Protein AF-A0A9E3JKH1-F1 (afdb_monomer_lite)

Structure (mmCIF, N/CA/C/O backbone):
data_AF-A0A9E3JKH1-F1
#
_entry.id   AF-A0A9E3JKH1-F1
#
loop_
_atom_site.group_PDB
_atom_site.id
_atom_site.type_symbol
_atom_site.label_atom_id
_atom_site.label_alt_id
_atom_site.label_comp_id
_atom_site.label_asym_id
_atom_site.label_entity_id
_atom_site.label_seq_id
_atom_site.pdbx_PDB_ins_code
_atom_site.Cartn_x
_atom_site.Cartn_y
_atom_site.Cartn_z
_atom_site.occupancy
_atom_site.B_iso_or_equiv
_atom_site.auth_seq_id
_atom_site.auth_comp_id
_atom_site.auth_asym_id
_atom_site.auth_atom_id
_atom_site.pdbx_PDB_model_num
ATOM 1 N N . MET A 1 1 ? -9.788 -0.254 1.271 1.00 92.69 1 MET A N 1
ATOM 2 C CA . MET A 1 1 ? -8.979 0.967 1.073 1.00 92.69 1 MET A CA 1
ATOM 3 C C . MET A 1 1 ? -7.579 0.531 0.739 1.00 92.69 1 MET A C 1
ATOM 5 O O . MET A 1 1 ? -7.181 -0.542 1.177 1.00 92.69 1 MET A O 1
ATOM 9 N N . GLU A 1 2 ? -6.869 1.328 -0.034 1.00 94.06 2 GLU A N 1
ATOM 10 C CA . GLU A 1 2 ? -5.545 0.978 -0.528 1.00 94.06 2 GLU A CA 1
ATOM 11 C C . GLU A 1 2 ? -4.594 2.153 -0.349 1.00 94.06 2 GLU A C 1
ATOM 13 O O . GLU A 1 2 ? -5.032 3.283 -0.133 1.00 94.06 2 GLU A O 1
ATOM 18 N N . GLN A 1 3 ? 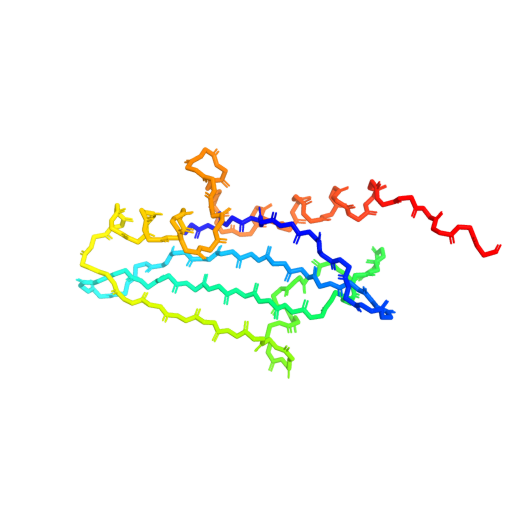-3.297 1.882 -0.394 1.00 94.19 3 GLN A N 1
ATOM 19 C CA . GLN A 1 3 ? -2.282 2.920 -0.351 1.00 94.19 3 GLN A CA 1
ATOM 20 C C . GLN A 1 3 ? -1.062 2.499 -1.153 1.00 94.19 3 GLN A C 1
ATOM 22 O O . GLN A 1 3 ? -0.441 1.478 -0.851 1.00 94.19 3 GLN A O 1
ATOM 27 N N . PHE A 1 4 ? -0.681 3.327 -2.121 1.00 92.88 4 PHE A N 1
ATOM 28 C CA . PHE A 1 4 ? 0.615 3.223 -2.767 1.00 92.88 4 PHE A CA 1
ATOM 29 C C . PHE A 1 4 ? 1.718 3.659 -1.793 1.00 92.88 4 PHE A C 1
ATOM 31 O O . PHE A 1 4 ? 1.747 4.799 -1.328 1.00 92.88 4 PHE A O 1
ATOM 38 N N . VAL A 1 5 ? 2.632 2.746 -1.460 1.00 91.62 5 VAL A N 1
ATOM 39 C CA . VAL A 1 5 ? 3.764 3.051 -0.567 1.00 91.62 5 VAL A CA 1
ATOM 40 C C . VAL A 1 5 ? 4.920 3.626 -1.375 1.00 91.62 5 VAL A C 1
ATOM 42 O O . VAL A 1 5 ? 5.600 4.550 -0.925 1.00 91.62 5 VAL A O 1
ATOM 45 N N . GLY A 1 6 ? 5.132 3.099 -2.581 1.00 89.81 6 GLY A N 1
ATOM 46 C CA . GLY A 1 6 ? 6.113 3.629 -3.513 1.00 89.81 6 GLY A CA 1
ATOM 47 C C . GLY A 1 6 ? 6.815 2.568 -4.344 1.00 89.81 6 GLY A C 1
ATOM 48 O O . GLY A 1 6 ? 6.553 1.367 -4.252 1.00 89.81 6 GLY A O 1
ATOM 49 N N . LEU A 1 7 ? 7.767 3.058 -5.134 1.00 88.50 7 LEU A N 1
ATOM 50 C CA . LEU A 1 7 ? 8.698 2.249 -5.909 1.00 88.50 7 LEU A CA 1
ATOM 51 C C . LEU A 1 7 ? 10.008 2.128 -5.146 1.00 88.50 7 LEU A C 1
ATOM 53 O O . LEU A 1 7 ? 10.540 3.111 -4.626 1.00 88.50 7 LEU A O 1
ATOM 57 N N . ARG A 1 8 ? 10.556 0.920 -5.115 1.00 85.56 8 ARG A N 1
ATOM 58 C CA . ARG A 1 8 ? 11.855 0.637 -4.514 1.00 85.56 8 ARG A CA 1
ATOM 59 C C . ARG A 1 8 ? 12.781 0.043 -5.563 1.00 85.56 8 ARG A C 1
ATOM 61 O O . ARG A 1 8 ? 12.373 -0.826 -6.325 1.00 85.56 8 ARG A O 1
ATOM 68 N N . ALA A 1 9 ? 14.027 0.505 -5.617 1.00 81.62 9 ALA A N 1
ATOM 69 C CA . ALA A 1 9 ? 15.050 -0.151 -6.424 1.00 81.62 9 ALA A CA 1
ATOM 70 C C . ALA A 1 9 ? 15.462 -1.472 -5.758 1.00 81.62 9 ALA A C 1
ATOM 72 O O . ALA A 1 9 ? 15.730 -1.494 -4.553 1.00 81.62 9 ALA A O 1
ATOM 73 N N . ASP A 1 10 ? 15.528 -2.548 -6.537 1.00 77.56 10 ASP A N 1
ATOM 74 C CA . ASP A 1 10 ? 15.919 -3.875 -6.068 1.00 77.56 10 ASP A CA 1
ATOM 75 C C . ASP A 1 10 ? 16.958 -4.478 -7.015 1.00 77.56 10 ASP A C 1
ATOM 77 O O . ASP A 1 10 ? 16.633 -5.089 -8.031 1.00 77.56 10 ASP A O 1
ATOM 81 N N . GLY A 1 11 ? 18.235 -4.230 -6.709 1.00 77.19 11 GLY A N 1
ATOM 82 C CA . GLY A 1 11 ? 19.368 -4.720 -7.494 1.00 77.19 11 GLY A CA 1
ATOM 83 C C . GLY A 1 11 ? 19.282 -4.340 -8.976 1.00 77.19 11 GLY A C 1
ATOM 84 O O . GLY A 1 11 ? 19.638 -3.227 -9.354 1.00 77.19 11 GLY A O 1
ATOM 85 N N . SER A 1 12 ? 18.850 -5.291 -9.808 1.00 66.75 12 SER A N 1
ATOM 86 C CA . SER A 1 12 ? 18.720 -5.156 -11.265 1.00 66.75 12 SER A CA 1
ATOM 87 C C . SER A 1 12 ? 17.364 -4.632 -11.749 1.00 66.75 12 SER A C 1
ATOM 89 O O . SER A 1 12 ? 17.175 -4.510 -12.956 1.00 66.75 12 SER A O 1
ATOM 91 N N . GLY A 1 13 ? 16.414 -4.357 -10.855 1.00 77.56 13 GLY A N 1
ATOM 92 C CA . GLY A 1 13 ? 15.077 -3.904 -11.229 1.00 77.56 13 GLY A CA 1
ATOM 93 C C . GLY A 1 13 ? 14.463 -2.944 -10.220 1.00 77.56 13 GLY A C 1
ATOM 94 O O . GLY A 1 13 ? 15.145 -2.337 -9.389 1.00 77.56 13 GLY A O 1
ATOM 95 N N . SER A 1 14 ? 13.146 -2.806 -10.294 1.00 86.00 14 SER A N 1
ATOM 96 C CA . SER A 1 14 ? 12.366 -2.109 -9.283 1.00 86.00 14 SER A CA 1
ATOM 97 C C . SER A 1 14 ? 11.238 -3.002 -8.791 1.00 86.00 14 SER A C 1
ATOM 99 O O . SER A 1 14 ? 10.863 -3.967 -9.452 1.00 86.00 14 SER A O 1
ATOM 101 N N . ARG A 1 15 ? 10.731 -2.699 -7.603 1.00 88.31 15 ARG A N 1
ATOM 102 C CA . ARG A 1 15 ? 9.564 -3.323 -7.001 1.00 88.31 15 ARG A CA 1
ATOM 103 C C . ARG A 1 15 ? 8.548 -2.246 -6.670 1.00 88.31 15 ARG A C 1
ATOM 105 O O . ARG A 1 15 ? 8.930 -1.137 -6.280 1.00 88.31 15 ARG A O 1
ATOM 112 N N . ILE A 1 16 ? 7.276 -2.579 -6.815 1.00 89.88 16 ILE A N 1
ATOM 113 C CA . ILE A 1 16 ? 6.164 -1.760 -6.346 1.00 89.88 16 ILE A CA 1
ATOM 114 C C . ILE A 1 16 ? 5.664 -2.315 -5.017 1.00 89.88 16 ILE A C 1
ATOM 116 O O . ILE A 1 16 ? 5.454 -3.518 -4.867 1.00 89.88 16 ILE A O 1
ATOM 120 N N . CYS A 1 17 ? 5.476 -1.409 -4.058 1.00 91.62 17 CYS A N 1
ATOM 121 C CA . CYS A 1 17 ? 4.909 -1.714 -2.756 1.00 91.62 17 CYS A CA 1
ATOM 122 C C . CYS A 1 17 ? 3.582 -0.972 -2.582 1.00 91.62 17 CYS A C 1
ATOM 124 O O . CYS A 1 17 ? 3.515 0.253 -2.745 1.00 91.62 17 CYS A O 1
ATOM 126 N N . TRP A 1 18 ? 2.535 -1.703 -2.213 1.00 93.69 18 TRP A N 1
ATOM 127 C CA . TRP A 1 18 ? 1.258 -1.116 -1.818 1.00 93.69 18 TRP A CA 1
ATOM 128 C C . TRP A 1 18 ? 0.608 -1.912 -0.691 1.00 93.69 18 TRP A C 1
ATOM 130 O O . TRP A 1 18 ? 0.968 -3.056 -0.400 1.00 93.69 18 TRP A O 1
ATOM 140 N N . LEU A 1 19 ? -0.352 -1.268 -0.038 1.00 94.88 19 LEU A N 1
ATOM 141 C CA . LEU A 1 19 ? -1.116 -1.825 1.064 1.00 94.88 19 LEU A CA 1
ATOM 142 C C . LEU A 1 19 ? -2.593 -1.863 0.705 1.00 94.88 19 LEU A C 1
ATOM 144 O O . LEU A 1 19 ? -3.100 -0.961 0.041 1.00 94.88 19 LEU A O 1
ATOM 148 N N . GLU A 1 20 ? -3.295 -2.863 1.215 1.00 94.44 20 GLU A N 1
ATOM 149 C CA . GLU A 1 20 ? -4.746 -2.976 1.122 1.00 94.44 20 GLU A CA 1
ATOM 150 C C . GLU A 1 20 ? -5.309 -3.293 2.506 1.00 94.44 20 GLU A C 1
ATOM 152 O O . GLU A 1 20 ? -4.812 -4.176 3.193 1.00 94.44 20 GLU A O 1
ATOM 157 N N . ILE A 1 21 ? -6.361 -2.594 2.925 1.00 94.62 21 ILE A N 1
ATOM 158 C CA . ILE A 1 21 ? -7.181 -2.984 4.074 1.00 94.62 21 ILE A CA 1
ATOM 159 C C . ILE A 1 21 ? -8.589 -3.258 3.565 1.00 94.62 21 ILE A C 1
ATOM 161 O O . ILE A 1 21 ? -9.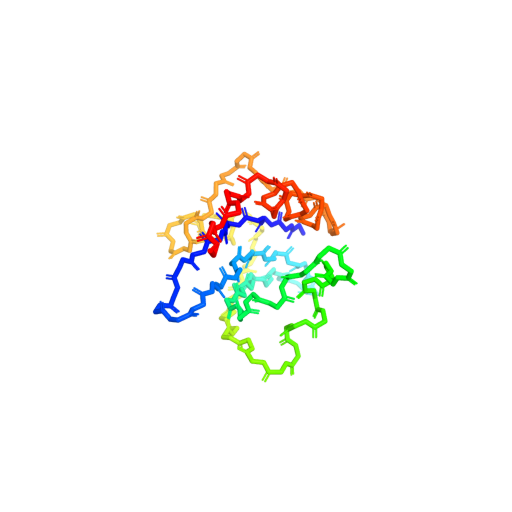264 -2.352 3.050 1.00 94.62 21 ILE A O 1
ATOM 165 N N . ARG A 1 22 ? -9.055 -4.492 3.755 1.00 94.06 22 ARG A N 1
ATOM 166 C CA . ARG A 1 22 ? -10.388 -4.936 3.343 1.00 94.06 22 ARG A CA 1
ATOM 167 C C . ARG A 1 22 ? -11.208 -5.460 4.525 1.00 94.06 22 ARG A C 1
ATOM 169 O O . ARG A 1 22 ? -10.658 -6.113 5.411 1.00 94.06 22 ARG A O 1
ATOM 176 N N . PRO A 1 23 ? -12.524 -5.190 4.568 1.00 93.38 23 PRO A N 1
ATOM 177 C CA . PRO A 1 23 ? -13.405 -5.815 5.546 1.00 93.38 23 PRO A CA 1
ATOM 178 C C . PRO A 1 23 ? -13.623 -7.295 5.198 1.00 93.38 23 PRO A C 1
ATOM 180 O O . PRO A 1 23 ? -13.886 -7.641 4.047 1.00 93.38 23 PRO A O 1
ATOM 183 N N . VAL A 1 24 ? -13.571 -8.168 6.203 1.00 92.62 24 VAL A N 1
ATOM 184 C CA . VAL A 1 24 ? -13.825 -9.610 6.083 1.00 92.62 24 VAL A CA 1
ATOM 185 C C . VAL A 1 24 ? -14.773 -10.039 7.198 1.00 92.62 24 VAL A C 1
ATOM 187 O O . VAL A 1 24 ? -14.358 -10.119 8.344 1.00 92.62 24 VAL A O 1
ATOM 190 N N . ARG A 1 25 ? -16.034 -10.351 6.866 1.00 89.25 25 ARG A N 1
ATOM 191 C CA . ARG A 1 25 ? -17.116 -10.735 7.806 1.00 89.25 25 ARG A CA 1
ATOM 192 C C . ARG A 1 25 ? -17.191 -9.866 9.075 1.00 89.25 25 ARG A C 1
ATOM 194 O O . ARG A 1 25 ? -17.924 -8.886 9.068 1.00 89.25 25 ARG A O 1
ATOM 201 N N . ASP A 1 26 ? -16.446 -10.227 10.117 1.00 92.56 26 ASP A N 1
ATOM 202 C CA . ASP A 1 26 ? -16.433 -9.604 11.449 1.00 92.56 26 ASP A CA 1
ATOM 203 C C . ASP A 1 26 ? -15.059 -8.997 11.814 1.00 92.56 26 ASP A C 1
ATOM 205 O O . ASP A 1 26 ? -14.767 -8.739 12.980 1.00 92.56 26 ASP A O 1
ATOM 209 N N . ALA A 1 27 ? -14.182 -8.821 10.826 1.00 95.00 27 ALA A N 1
ATOM 210 C CA . ALA A 1 27 ? -12.802 -8.386 10.986 1.00 95.00 27 ALA A CA 1
ATOM 211 C C . ALA A 1 27 ? -12.338 -7.530 9.795 1.00 95.00 27 ALA A C 1
ATOM 213 O O . ALA A 1 27 ? -13.067 -7.299 8.827 1.00 95.00 27 ALA A O 1
ATOM 214 N N . PHE A 1 28 ? -11.094 -7.075 9.870 1.00 95.62 28 PHE A N 1
ATOM 215 C CA . PHE A 1 28 ? -10.387 -6.342 8.830 1.00 95.62 28 PHE A CA 1
ATOM 216 C C . PHE A 1 28 ? -9.071 -7.049 8.544 1.00 95.62 28 PHE A C 1
ATOM 218 O O . PHE A 1 28 ? -8.347 -7.419 9.466 1.00 95.62 28 PHE A O 1
ATOM 225 N N . GLU A 1 29 ? -8.762 -7.238 7.272 1.00 95.88 29 GLU A N 1
ATOM 226 C CA . GLU A 1 29 ? -7.526 -7.863 6.825 1.00 95.88 29 GLU A CA 1
ATOM 227 C C . GLU A 1 29 ? -6.662 -6.798 6.157 1.00 95.88 29 GLU A C 1
ATOM 229 O O . GLU A 1 29 ? -7.113 -6.128 5.227 1.00 95.88 29 GLU A O 1
ATOM 234 N N . ALA A 1 30 ? -5.450 -6.611 6.673 1.00 95.44 30 ALA A N 1
ATOM 235 C CA . ALA A 1 30 ? -4.441 -5.766 6.060 1.00 95.44 30 ALA A CA 1
ATOM 236 C C . ALA A 1 30 ? -3.492 -6.648 5.252 1.00 95.44 30 ALA A C 1
ATOM 238 O O . ALA A 1 30 ? -2.959 -7.620 5.786 1.00 95.44 30 ALA A O 1
ATOM 239 N N . HIS A 1 31 ? -3.260 -6.285 4.000 1.00 94.25 31 HIS A N 1
ATOM 240 C CA . HIS A 1 31 ? -2.308 -6.909 3.100 1.00 94.25 31 HIS A CA 1
ATOM 241 C C . HIS A 1 31 ? -1.209 -5.919 2.758 1.00 94.25 31 HIS A C 1
ATOM 243 O O . HIS A 1 31 ? -1.476 -4.744 2.501 1.00 94.25 31 HIS A O 1
ATOM 249 N N . ARG A 1 32 ? 0.018 -6.421 2.711 1.00 93.75 32 ARG A N 1
ATOM 250 C CA . ARG A 1 32 ? 1.150 -5.758 2.087 1.00 93.75 32 ARG A CA 1
ATOM 251 C C . ARG A 1 32 ? 1.547 -6.566 0.871 1.00 93.75 32 ARG A C 1
ATOM 253 O O . ARG A 1 32 ? 1.755 -7.772 0.980 1.00 93.75 32 ARG A O 1
ATOM 260 N N . PHE A 1 33 ? 1.663 -5.880 -0.250 1.00 91.81 33 PHE A N 1
ATOM 261 C CA . PHE A 1 33 ? 2.138 -6.448 -1.493 1.00 91.81 33 PHE A CA 1
ATOM 262 C C . PHE A 1 33 ? 3.473 -5.813 -1.832 1.00 91.81 33 PHE A C 1
ATOM 264 O O . PHE A 1 33 ? 3.607 -4.589 -1.822 1.00 91.81 33 PHE A O 1
ATOM 271 N N . ASP A 1 34 ? 4.449 -6.657 -2.119 1.00 90.38 34 ASP A N 1
ATOM 272 C CA . ASP A 1 34 ? 5.754 -6.259 -2.614 1.00 90.38 34 ASP A CA 1
ATOM 273 C C . ASP A 1 34 ? 6.037 -7.122 -3.846 1.00 90.38 34 ASP A C 1
ATOM 275 O O . ASP A 1 34 ? 6.304 -8.320 -3.726 1.00 90.38 34 ASP A O 1
ATOM 279 N N . VAL A 1 35 ? 5.895 -6.546 -5.040 1.00 88.81 35 VAL A N 1
ATOM 280 C CA . VAL A 1 35 ? 5.970 -7.282 -6.317 1.00 88.81 35 VAL A CA 1
ATOM 281 C C . VAL A 1 35 ? 7.027 -6.669 -7.223 1.00 88.81 35 VAL A C 1
ATOM 283 O O . VAL A 1 35 ? 7.309 -5.471 -7.143 1.00 88.81 35 VAL A O 1
ATOM 286 N N . VAL A 1 36 ? 7.597 -7.482 -8.111 1.00 87.19 36 VAL A N 1
ATOM 287 C CA . VAL A 1 36 ? 8.493 -6.985 -9.158 1.00 87.19 36 VAL A CA 1
ATOM 288 C C . VAL A 1 36 ? 7.728 -6.024 -10.062 1.00 87.19 36 VAL A C 1
ATOM 290 O O . VAL A 1 36 ? 6.627 -6.308 -10.527 1.00 87.19 36 VAL A O 1
ATOM 293 N N . ASP A 1 37 ? 8.323 -4.861 -10.288 1.00 85.50 37 ASP A N 1
ATOM 294 C CA . ASP A 1 37 ? 7.771 -3.844 -11.158 1.00 85.50 37 ASP A CA 1
ATOM 295 C C . ASP A 1 37 ? 8.014 -4.228 -12.621 1.00 85.50 37 ASP A C 1
ATOM 297 O O . ASP A 1 37 ? 9.122 -4.098 -13.145 1.00 85.50 37 ASP A O 1
ATOM 301 N N . HIS A 1 38 ? 6.954 -4.702 -13.269 1.00 80.56 38 HIS A N 1
ATOM 302 C CA . HIS A 1 38 ? 6.911 -4.980 -14.704 1.00 80.56 38 HIS A CA 1
ATOM 303 C C . HIS A 1 38 ? 6.357 -3.794 -15.510 1.00 80.56 38 HIS A C 1
ATOM 305 O O . HIS A 1 38 ? 5.938 -3.959 -16.658 1.00 80.56 38 HIS A O 1
ATOM 311 N N . GLY A 1 39 ? 6.348 -2.610 -14.896 1.00 76.06 39 GLY A N 1
ATOM 312 C CA . GLY A 1 39 ? 5.864 -1.368 -15.462 1.00 76.06 39 GLY A CA 1
ATOM 313 C C . GLY A 1 39 ? 6.459 -1.020 -16.804 1.00 76.06 39 GLY A C 1
ATOM 314 O O . GLY A 1 39 ? 7.673 -0.872 -16.945 1.00 76.06 39 GLY A O 1
ATOM 315 N N . ALA A 1 40 ? 5.575 -0.795 -17.764 1.00 70.88 40 ALA A N 1
ATOM 316 C CA . ALA A 1 40 ? 5.890 -0.198 -19.048 1.00 70.88 40 ALA A CA 1
ATOM 317 C C . ALA A 1 40 ? 4.741 0.744 -19.445 1.00 70.88 40 ALA A C 1
ATOM 319 O O . ALA A 1 40 ? 3.650 0.638 -18.882 1.00 70.88 40 ALA A O 1
ATOM 320 N N . PRO A 1 41 ? 4.932 1.660 -20.411 1.00 68.31 41 PRO A N 1
ATOM 321 C CA . PRO A 1 41 ? 3.865 2.562 -20.855 1.00 68.31 41 PRO A CA 1
ATOM 322 C C . PRO A 1 41 ? 2.565 1.849 -21.275 1.00 68.31 41 PRO A C 1
ATOM 324 O O . PRO A 1 41 ? 1.494 2.447 -21.253 1.00 68.31 41 PRO A O 1
ATOM 327 N N . ASP A 1 42 ? 2.659 0.578 -21.662 1.00 71.69 42 ASP A N 1
ATOM 328 C CA . ASP A 1 42 ? 1.577 -0.317 -22.073 1.00 71.69 42 ASP A CA 1
ATOM 329 C C . ASP A 1 42 ? 1.178 -1.362 -21.010 1.00 71.69 42 ASP A C 1
ATOM 331 O O . ASP A 1 42 ? 0.251 -2.139 -21.233 1.00 71.69 42 ASP A O 1
ATOM 335 N N . SER A 1 43 ? 1.837 -1.373 -19.848 1.00 78.31 43 SER A N 1
ATOM 336 C CA . SER A 1 43 ? 1.624 -2.335 -18.762 1.00 78.31 43 SER A CA 1
ATOM 337 C C . SER A 1 43 ? 1.614 -1.609 -17.416 1.00 78.31 43 SER A C 1
ATOM 339 O O . SER A 1 43 ? 2.662 -1.383 -16.812 1.00 78.31 43 SER A O 1
ATOM 341 N N . LEU A 1 44 ? 0.413 -1.227 -16.964 1.00 81.50 44 LEU A N 1
ATOM 342 C CA . LEU A 1 44 ? 0.186 -0.464 -15.725 1.00 81.50 44 LEU A CA 1
ATOM 343 C C . LEU A 1 44 ? -0.705 -1.190 -14.705 1.00 81.50 44 LEU A C 1
ATOM 345 O O . LEU A 1 44 ? -0.941 -0.671 -13.616 1.00 81.50 44 LEU A O 1
ATOM 349 N N . ASP A 1 45 ? -1.216 -2.376 -15.050 1.00 84.38 45 ASP A N 1
ATOM 350 C CA . ASP A 1 45 ? -2.105 -3.133 -14.170 1.00 84.38 45 ASP A CA 1
ATOM 351 C C . ASP A 1 45 ? -1.307 -3.876 -13.094 1.00 84.38 45 ASP A C 1
ATOM 353 O O . ASP A 1 45 ? -0.948 -5.046 -13.229 1.00 84.38 45 ASP A O 1
ATOM 357 N N . VAL A 1 46 ? -1.035 -3.161 -12.007 1.00 82.06 46 VAL A N 1
ATOM 358 C CA . VAL A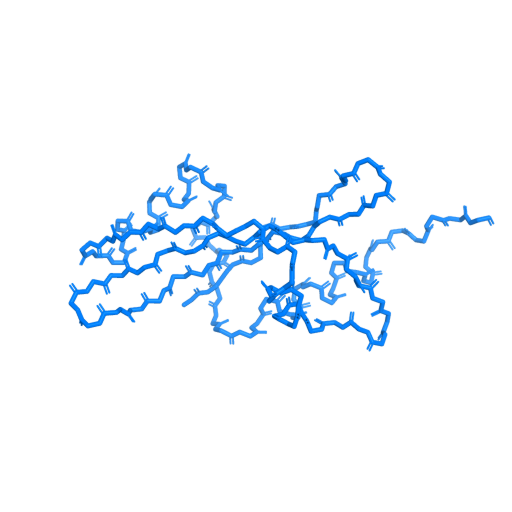 1 46 ? -0.265 -3.643 -10.853 1.00 82.06 46 VAL A CA 1
ATOM 359 C C . VAL A 1 46 ? -0.869 -4.887 -10.198 1.00 82.06 46 VAL A C 1
ATOM 361 O O . VAL A 1 46 ? -0.138 -5.714 -9.652 1.00 82.06 46 VAL A O 1
ATOM 364 N N . TYR A 1 47 ? -2.194 -5.061 -10.271 1.00 84.19 47 TYR A N 1
ATOM 365 C CA . TYR A 1 47 ? -2.863 -6.210 -9.663 1.00 84.19 47 TYR A CA 1
ATOM 366 C C . TYR A 1 47 ? -2.584 -7.496 -10.440 1.00 84.19 47 TYR A C 1
ATOM 368 O O . TYR A 1 47 ? -2.482 -8.558 -9.832 1.00 84.19 47 TYR A O 1
ATOM 376 N N . ALA A 1 48 ? -2.381 -7.406 -11.759 1.00 83.44 48 ALA A N 1
ATOM 377 C CA . ALA A 1 48 ? -2.024 -8.556 -12.585 1.00 83.44 48 ALA A CA 1
ATOM 378 C C . ALA A 1 48 ? -0.648 -9.145 -12.221 1.00 83.44 48 ALA A C 1
ATOM 380 O O . ALA A 1 48 ? -0.366 -10.303 -12.529 1.00 83.44 48 ALA A O 1
ATOM 381 N N . TRP A 1 49 ? 0.215 -8.369 -11.557 1.00 80.50 49 TRP A N 1
ATOM 382 C CA . TRP A 1 49 ? 1.542 -8.818 -11.120 1.00 80.50 49 TRP A CA 1
ATOM 383 C C . TRP A 1 49 ? 1.517 -9.479 -9.740 1.00 80.50 49 TRP A C 1
ATOM 385 O O . TRP A 1 49 ? 2.468 -10.169 -9.368 1.00 80.50 49 TRP A O 1
ATOM 395 N N . ALA A 1 50 ? 0.421 -9.318 -8.991 1.00 75.56 50 ALA A N 1
ATOM 396 C CA . ALA A 1 50 ? 0.275 -9.888 -7.658 1.00 75.56 50 ALA A CA 1
ATOM 397 C C . ALA A 1 50 ? 0.148 -11.427 -7.661 1.00 75.56 50 ALA A C 1
ATOM 399 O O . ALA A 1 50 ? 0.468 -12.070 -6.667 1.00 75.56 50 ALA A O 1
ATOM 400 N N . ASP A 1 51 ? -0.284 -12.031 -8.773 1.00 68.25 51 ASP A N 1
ATOM 401 C CA . ASP A 1 51 ? -0.595 -13.467 -8.855 1.00 68.25 51 ASP A CA 1
ATOM 402 C C . ASP A 1 51 ? 0.626 -14.389 -9.079 1.00 68.25 51 ASP A C 1
ATOM 404 O O . ASP A 1 51 ? 0.505 -15.607 -8.937 1.00 68.25 51 ASP A O 1
ATOM 408 N N . GLY A 1 52 ? 1.800 -13.850 -9.442 1.00 59.03 52 GLY A N 1
ATOM 409 C CA . GLY A 1 52 ? 2.956 -14.656 -9.879 1.00 59.03 52 GLY A CA 1
ATOM 410 C C . GLY A 1 52 ? 4.199 -14.606 -8.983 1.00 59.03 52 GLY A C 1
ATOM 411 O O . GLY A 1 52 ? 4.799 -15.647 -8.724 1.00 59.03 52 GLY A O 1
ATOM 412 N N . ASP A 1 53 ? 4.569 -13.413 -8.505 1.00 58.22 53 ASP A N 1
ATOM 413 C CA . ASP A 1 53 ? 5.870 -13.132 -7.858 1.00 58.22 53 ASP A CA 1
ATOM 414 C C . ASP A 1 53 ? 5.733 -12.234 -6.606 1.00 58.22 53 ASP A C 1
ATOM 416 O O . ASP A 1 53 ? 6.693 -11.620 -6.129 1.00 58.22 53 ASP A O 1
ATOM 420 N N . ALA A 1 54 ? 4.513 -12.119 -6.075 1.00 65.25 54 ALA A N 1
ATOM 421 C CA . ALA A 1 54 ? 4.233 -11.247 -4.948 1.00 65.25 54 ALA A CA 1
ATOM 422 C C . ALA A 1 54 ? 4.688 -11.844 -3.623 1.00 65.25 54 ALA A C 1
ATOM 424 O O . ALA A 1 54 ? 4.183 -12.877 -3.177 1.00 65.25 54 ALA A O 1
ATOM 425 N N . GLU A 1 55 ? 5.563 -11.124 -2.925 1.00 72.00 55 GLU A N 1
ATOM 426 C CA . GLU A 1 55 ? 5.663 -11.294 -1.484 1.00 72.00 55 GLU A CA 1
ATOM 427 C C . GLU A 1 55 ? 4.436 -10.624 -0.866 1.00 72.00 55 GLU A C 1
ATOM 429 O O . GLU A 1 55 ? 4.314 -9.396 -0.838 1.00 72.00 55 GLU A O 1
ATOM 434 N N . GLN A 1 56 ? 3.490 -11.456 -0.430 1.00 82.25 56 GLN A N 1
ATOM 435 C CA . GLN A 1 56 ? 2.270 -11.009 0.222 1.00 82.25 56 GLN A CA 1
ATOM 436 C C . GLN A 1 56 ? 2.338 -11.311 1.718 1.00 82.25 56 GLN A C 1
ATOM 438 O O . GLN A 1 56 ? 2.363 -12.467 2.142 1.00 82.25 56 GLN A O 1
ATOM 443 N N . GLU A 1 57 ? 2.312 -10.261 2.532 1.00 90.50 57 GLU A N 1
ATOM 444 C CA . GLU A 1 57 ? 2.118 -10.377 3.976 1.00 90.50 57 GLU A CA 1
ATOM 445 C C . GLU A 1 57 ? 0.680 -9.991 4.315 1.00 90.50 57 GLU A C 1
ATOM 447 O O . GLU A 1 57 ? 0.123 -9.063 3.729 1.00 90.50 57 GLU A O 1
ATOM 452 N N . SER A 1 58 ? 0.056 -10.695 5.262 1.00 93.06 58 SER A N 1
ATOM 453 C CA . SER A 1 58 ? -1.295 -10.362 5.720 1.00 93.06 58 SER A CA 1
ATOM 454 C C . SER A 1 58 ? -1.423 -10.431 7.236 1.00 93.06 58 SER A C 1
ATOM 456 O O . SER A 1 58 ? -0.698 -11.158 7.919 1.00 93.06 58 SER A O 1
ATOM 458 N N . SER A 1 59 ? -2.322 -9.624 7.793 1.00 94.88 59 SER A N 1
ATOM 459 C CA . SER A 1 59 ? -2.627 -9.603 9.224 1.00 94.88 59 SER A CA 1
ATOM 460 C C . SER A 1 59 ? -4.087 -9.229 9.459 1.00 94.88 59 SER A C 1
ATOM 462 O O . SER A 1 59 ? -4.635 -8.368 8.774 1.00 94.88 59 SER A O 1
ATOM 464 N N . MET A 1 60 ? -4.724 -9.891 10.428 1.00 96.25 60 MET A N 1
ATOM 465 C CA . MET A 1 60 ? -6.136 -9.691 10.764 1.00 96.25 60 MET A CA 1
ATOM 466 C C . MET A 1 60 ? -6.309 -8.832 12.017 1.00 96.25 60 MET A C 1
ATOM 468 O O . MET A 1 60 ? -5.592 -8.997 13.004 1.00 96.25 60 MET A O 1
ATOM 472 N N . PHE A 1 61 ? -7.324 -7.972 11.998 1.00 96.25 61 PHE A N 1
ATOM 473 C CA . PHE A 1 61 ? -7.633 -7.014 13.053 1.00 96.25 61 PHE A CA 1
ATOM 474 C C . PHE A 1 61 ? -9.134 -6.956 13.321 1.00 96.25 61 PHE A C 1
ATOM 476 O O . PHE A 1 61 ? -9.954 -7.156 12.429 1.00 96.25 61 PHE A O 1
ATOM 483 N N . ALA A 1 62 ? -9.504 -6.643 14.562 1.00 95.38 62 ALA A N 1
ATOM 484 C CA . ALA A 1 62 ? -10.906 -6.499 14.949 1.00 95.38 62 ALA A CA 1
ATOM 485 C C . ALA A 1 62 ? -11.528 -5.172 14.475 1.00 95.38 62 ALA A C 1
ATOM 487 O O . ALA A 1 62 ? -12.742 -5.086 14.317 1.00 95.38 62 ALA A O 1
ATOM 488 N N . THR A 1 63 ? -10.714 -4.135 14.259 1.00 94.56 63 THR A N 1
ATOM 489 C CA . THR A 1 63 ? -11.172 -2.797 13.860 1.00 94.56 63 THR A CA 1
ATOM 490 C C . THR A 1 63 ? -10.299 -2.236 12.735 1.00 94.56 63 THR A C 1
ATOM 492 O O . THR A 1 63 ? -9.118 -2.597 12.641 1.00 94.56 63 THR A O 1
ATOM 495 N N . PRO A 1 64 ? -10.842 -1.352 11.877 1.00 93.06 64 PRO A N 1
ATOM 496 C CA . PRO A 1 64 ? -10.062 -0.740 10.807 1.00 93.06 64 PRO A CA 1
ATOM 497 C C . PRO A 1 64 ? -8.970 0.181 11.362 1.00 93.06 64 PRO A C 1
ATOM 499 O O . PRO A 1 64 ? -7.880 0.233 10.803 1.00 93.06 64 PRO A O 1
ATOM 502 N N . GLU A 1 65 ? -9.211 0.857 12.487 1.00 94.31 65 GLU A N 1
ATOM 503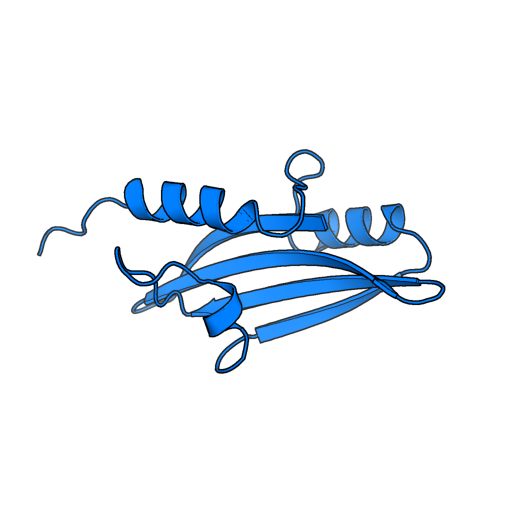 C CA . GLU A 1 65 ? -8.224 1.717 13.141 1.00 94.31 65 GLU A CA 1
ATOM 504 C C . GLU A 1 65 ? -7.002 0.918 13.601 1.00 94.31 65 GLU A C 1
ATOM 506 O O . GLU A 1 65 ? -5.877 1.362 13.396 1.00 94.31 65 GLU A O 1
ATOM 511 N N . ALA A 1 66 ? -7.205 -0.289 14.146 1.00 95.56 66 ALA A N 1
ATOM 512 C CA . ALA A 1 66 ? -6.106 -1.162 14.553 1.00 95.56 66 ALA A CA 1
ATOM 513 C C . ALA A 1 66 ? -5.281 -1.648 13.351 1.00 95.56 66 ALA A C 1
ATOM 515 O O . ALA A 1 66 ? -4.054 -1.717 13.437 1.00 95.56 66 ALA A O 1
ATOM 516 N N . ALA A 1 67 ? -5.939 -1.939 12.224 1.00 95.19 67 ALA A N 1
ATOM 517 C CA . ALA A 1 67 ? -5.258 -2.278 10.977 1.00 95.19 67 ALA A CA 1
ATOM 518 C C . ALA A 1 67 ? -4.417 -1.096 10.460 1.00 95.19 67 ALA A C 1
ATOM 520 O O . ALA A 1 67 ? -3.245 -1.268 10.123 1.00 95.19 67 ALA A O 1
ATOM 521 N N . ILE A 1 68 ? -4.979 0.118 10.467 1.00 94.12 68 ILE A N 1
ATOM 522 C CA . ILE A 1 68 ? -4.273 1.341 10.066 1.00 94.12 68 ILE A CA 1
ATOM 523 C C . ILE A 1 68 ? -3.064 1.589 10.979 1.00 94.12 68 ILE A C 1
ATOM 525 O O . ILE A 1 68 ? -1.952 1.745 10.482 1.00 94.12 68 ILE A O 1
ATOM 529 N N . GLU A 1 69 ? -3.232 1.557 12.302 1.00 95.75 69 GLU A N 1
ATOM 530 C CA . GLU A 1 69 ? -2.125 1.758 13.248 1.00 95.75 69 GLU A CA 1
ATOM 531 C C . GLU A 1 69 ? -0.991 0.750 13.031 1.00 95.75 69 GLU A C 1
ATOM 533 O O . GLU A 1 69 ? 0.189 1.116 13.020 1.00 95.75 69 GLU A O 1
ATOM 538 N N . PHE A 1 70 ? -1.345 -0.519 12.811 1.00 96.31 70 PHE A N 1
ATOM 539 C CA . PHE A 1 70 ? -0.375 -1.566 12.525 1.00 96.31 70 PHE A CA 1
ATOM 540 C C . PHE A 1 70 ? 0.403 -1.279 11.237 1.00 96.31 70 PHE A C 1
ATOM 542 O O . PHE A 1 70 ? 1.634 -1.300 11.244 1.00 96.31 70 PHE A O 1
ATOM 549 N N . THR A 1 71 ? -0.300 -0.967 10.147 1.00 95.75 71 THR A N 1
ATOM 550 C CA . THR A 1 71 ? 0.323 -0.703 8.841 1.00 95.75 71 THR A CA 1
ATOM 551 C C . THR A 1 71 ? 1.245 0.521 8.873 1.00 95.75 71 THR A C 1
ATOM 553 O O . THR A 1 71 ? 2.323 0.483 8.283 1.00 95.75 71 THR A O 1
ATOM 556 N 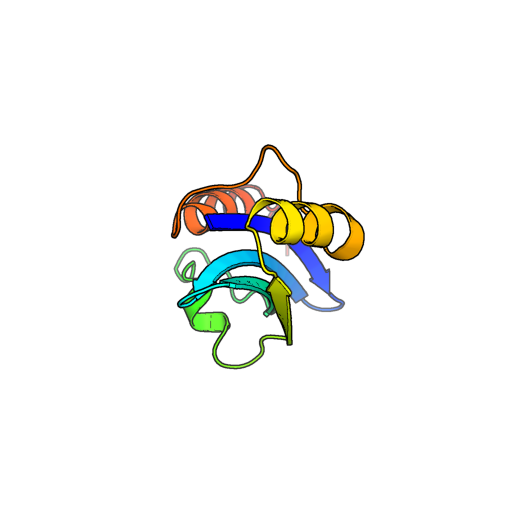N . ILE A 1 72 ? 0.899 1.570 9.629 1.00 94.94 72 ILE A N 1
ATOM 557 C CA . ILE A 1 72 ? 1.763 2.745 9.835 1.00 94.94 72 ILE A CA 1
ATOM 558 C C . ILE A 1 72 ? 3.040 2.334 10.574 1.00 94.94 72 ILE A C 1
ATOM 560 O O . ILE A 1 72 ? 4.150 2.661 10.159 1.00 94.94 72 ILE A O 1
ATOM 564 N N . LYS A 1 73 ? 2.892 1.586 11.671 1.00 95.25 73 LYS A N 1
ATOM 565 C CA . LYS A 1 73 ? 4.005 1.222 12.554 1.00 95.25 73 LYS A CA 1
ATOM 566 C C . LYS A 1 73 ? 4.971 0.210 11.936 1.00 95.25 73 LYS A C 1
ATOM 568 O O . LYS A 1 73 ? 6.162 0.257 12.238 1.00 95.25 73 LYS A O 1
ATOM 573 N N . HIS A 1 74 ? 4.461 -0.722 11.135 1.00 94.31 74 HIS A N 1
ATOM 574 C CA . HIS A 1 74 ? 5.223 -1.881 10.667 1.00 94.31 74 HIS A CA 1
ATOM 575 C C . HIS A 1 74 ? 5.516 -1.866 9.168 1.00 94.31 74 HIS A C 1
ATOM 577 O O . HIS A 1 74 ? 6.558 -2.374 8.761 1.00 94.31 74 HIS A O 1
ATOM 583 N N . TRP A 1 75 ? 4.633 -1.284 8.357 1.00 93.62 75 TRP A N 1
ATOM 584 C CA . TRP A 1 75 ? 4.702 -1.365 6.894 1.00 93.62 75 TRP A CA 1
ATOM 585 C C . TRP A 1 75 ? 4.880 -0.007 6.208 1.00 93.62 75 TRP A C 1
ATOM 587 O O . TRP A 1 75 ? 4.882 0.064 4.983 1.00 93.62 75 TRP A O 1
ATOM 597 N N . GLY A 1 76 ? 5.083 1.061 6.986 1.00 91.50 76 GLY A N 1
ATOM 598 C CA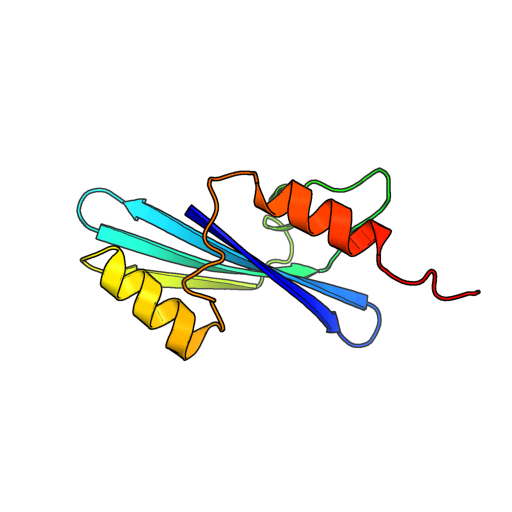 . GLY A 1 76 ? 5.393 2.389 6.461 1.00 91.50 76 GLY A CA 1
ATOM 599 C C . GLY A 1 76 ? 4.199 3.109 5.837 1.00 91.50 76 GLY A C 1
ATOM 600 O O . GLY A 1 76 ? 4.407 4.000 5.018 1.00 91.50 76 GLY A O 1
ATOM 601 N N . ALA A 1 77 ? 2.970 2.737 6.206 1.00 93.00 77 ALA A N 1
ATOM 602 C CA . ALA A 1 77 ? 1.784 3.458 5.764 1.00 93.00 77 ALA A CA 1
ATOM 603 C C . ALA A 1 77 ? 1.772 4.904 6.288 1.00 93.00 77 ALA A C 1
ATOM 605 O O . ALA A 1 77 ? 2.218 5.194 7.400 1.00 93.00 77 ALA A O 1
ATOM 606 N N . ASP A 1 78 ? 1.176 5.795 5.510 1.00 92.44 78 ASP A N 1
ATOM 607 C CA . ASP A 1 78 ? 0.847 7.169 5.866 1.00 92.44 78 ASP A CA 1
ATOM 608 C C . ASP A 1 78 ? -0.663 7.266 6.138 1.00 92.44 78 ASP A C 1
ATOM 610 O O . ASP A 1 78 ? -1.490 6.797 5.351 1.00 92.44 78 ASP A O 1
ATOM 614 N N . SER A 1 79 ? -1.053 7.861 7.267 1.00 89.81 79 SER A N 1
ATOM 615 C CA . SER A 1 79 ? -2.463 7.985 7.655 1.00 89.81 79 SER A CA 1
ATOM 616 C C . SER A 1 79 ? -3.278 8.879 6.717 1.00 89.81 79 SER A C 1
ATOM 618 O O . SER A 1 79 ? -4.504 8.781 6.711 1.00 89.81 79 SER A O 1
ATOM 620 N N . LEU A 1 80 ? -2.623 9.726 5.918 1.00 90.00 80 LEU A N 1
ATOM 621 C CA . LEU A 1 80 ? -3.265 10.694 5.027 1.00 90.00 80 LEU A CA 1
ATOM 622 C C . LEU A 1 80 ? -3.322 10.246 3.561 1.00 90.00 80 LEU A C 1
ATOM 624 O O . LEU A 1 80 ? -3.905 10.955 2.745 1.00 90.00 80 LEU A O 1
ATOM 628 N N . LYS A 1 81 ? -2.736 9.092 3.222 1.00 91.44 81 LYS A N 1
ATOM 629 C CA . LYS A 1 81 ? -2.621 8.602 1.835 1.00 91.44 81 LYS A CA 1
ATOM 630 C C . LYS A 1 81 ? -3.506 7.400 1.511 1.00 91.44 81 LYS A C 1
ATOM 632 O O . LYS A 1 81 ? -3.343 6.768 0.476 1.00 91.44 81 LYS A O 1
ATOM 637 N N . TRP A 1 82 ? -4.439 7.056 2.392 1.00 91.94 82 TRP A N 1
ATOM 638 C CA . TRP A 1 82 ? -5.403 5.999 2.104 1.00 91.94 82 TRP A CA 1
ATOM 639 C C . TRP A 1 82 ? -6.405 6.458 1.049 1.00 91.94 82 TRP A C 1
ATOM 641 O O . TRP A 1 82 ? -7.116 7.446 1.236 1.00 91.94 82 TRP A O 1
ATOM 651 N N . VAL A 1 83 ? -6.490 5.696 -0.035 1.00 91.88 83 VAL A N 1
ATOM 652 C CA . VAL A 1 83 ? -7.378 5.938 -1.168 1.00 91.88 83 VAL A CA 1
ATOM 653 C C . VAL A 1 83 ? -8.383 4.796 -1.343 1.00 91.88 83 VAL A C 1
ATOM 655 O O . VAL A 1 83 ? -8.329 3.744 -0.690 1.00 91.88 83 VAL A O 1
ATOM 658 N N . ASN A 1 84 ? -9.370 5.029 -2.207 1.00 90.88 84 ASN A N 1
ATOM 659 C CA . ASN A 1 84 ? -10.310 3.990 -2.614 1.00 90.88 84 ASN A CA 1
ATOM 660 C C . ASN A 1 84 ? -9.624 2.954 -3.505 1.00 90.88 84 ASN A C 1
ATOM 662 O O . ASN A 1 84 ? -8.575 3.218 -4.087 1.00 90.88 84 ASN A O 1
ATOM 666 N N . GLN A 1 85 ? -10.257 1.788 -3.624 1.00 85.44 85 GLN A N 1
ATOM 667 C CA . GLN A 1 85 ? -9.739 0.719 -4.464 1.00 85.44 85 GLN A CA 1
ATOM 668 C C . GLN A 1 85 ? -9.554 1.184 -5.918 1.00 85.44 85 GLN A C 1
ATOM 670 O O . GLN A 1 85 ? -10.446 1.838 -6.463 1.00 85.44 85 GLN A O 1
ATOM 675 N N . GLY A 1 86 ? -8.418 0.849 -6.527 1.00 84.50 86 GLY A N 1
ATOM 676 C CA . GLY A 1 86 ? -8.079 1.176 -7.916 1.00 84.50 86 GLY A CA 1
ATOM 677 C C . GLY A 1 86 ? -7.386 2.526 -8.108 1.00 84.50 86 GLY A C 1
ATOM 678 O O . GLY A 1 86 ? -6.693 2.704 -9.103 1.00 84.50 86 GLY A O 1
ATOM 679 N N . VAL A 1 87 ? -7.497 3.453 -7.148 1.00 87.69 87 VAL A N 1
ATOM 680 C CA . VAL A 1 87 ? -6.874 4.789 -7.250 1.00 87.69 87 VAL A CA 1
ATOM 681 C C . VAL A 1 87 ? -5.345 4.704 -7.215 1.00 87.69 87 VAL A C 1
ATOM 683 O O . VAL A 1 87 ? -4.667 5.526 -7.821 1.00 87.69 87 VAL A O 1
ATOM 686 N N . LEU A 1 88 ? -4.784 3.673 -6.576 1.00 88.56 88 LEU A N 1
ATOM 687 C CA . LEU A 1 88 ? -3.332 3.495 -6.504 1.00 88.56 88 LEU A CA 1
ATOM 688 C C . LEU A 1 88 ? -2.683 3.282 -7.885 1.00 88.56 88 LEU A C 1
ATOM 690 O O . LEU A 1 88 ? -1.492 3.542 -8.040 1.00 88.56 88 LEU A O 1
ATOM 694 N N . GLN A 1 89 ? -3.442 2.829 -8.893 1.00 86.94 89 GLN A N 1
ATOM 695 C CA . GLN A 1 89 ? -2.932 2.708 -10.263 1.00 86.94 89 GLN A CA 1
ATOM 696 C C . GLN A 1 89 ? -2.653 4.072 -10.895 1.00 86.94 89 GLN A C 1
ATOM 698 O O . GLN A 1 89 ? -1.687 4.199 -11.647 1.00 86.94 89 GLN A O 1
ATOM 703 N N . ASP A 1 90 ? -3.450 5.092 -10.564 1.00 87.69 90 ASP A N 1
ATOM 704 C CA . ASP A 1 90 ? -3.206 6.460 -11.022 1.00 87.69 90 ASP A CA 1
ATOM 705 C C . ASP A 1 90 ? -1.906 6.992 -10.398 1.00 87.69 90 ASP A C 1
ATOM 707 O O . ASP A 1 90 ? -1.031 7.476 -11.116 1.00 87.69 90 ASP A O 1
ATOM 711 N N . GLU A 1 91 ? -1.722 6.792 -9.085 1.00 87.25 91 GLU A N 1
ATOM 712 C CA . GLU A 1 91 ? -0.490 7.169 -8.371 1.00 87.25 91 GLU A CA 1
ATOM 713 C C . GLU A 1 91 ? 0.744 6.448 -8.938 1.00 87.25 91 GLU A C 1
ATOM 715 O O . GLU A 1 91 ? 1.818 7.036 -9.094 1.00 87.25 91 GLU A O 1
ATOM 720 N N . TYR A 1 92 ? 0.597 5.168 -9.282 1.00 88.12 92 TYR A N 1
ATOM 721 C CA . TYR A 1 92 ? 1.649 4.391 -9.922 1.00 88.12 92 TYR A CA 1
ATOM 722 C C . TYR A 1 92 ? 1.965 4.891 -11.342 1.00 88.12 92 TYR A C 1
ATOM 724 O O . TYR A 1 92 ? 3.138 5.037 -11.689 1.00 88.12 92 TYR A O 1
ATOM 732 N N . CYS A 1 93 ? 0.948 5.204 -12.149 1.00 86.69 93 CYS A N 1
ATOM 733 C CA . CYS A 1 93 ? 1.118 5.774 -13.486 1.00 86.69 93 CYS A CA 1
ATOM 734 C C . CYS A 1 93 ? 1.907 7.091 -13.428 1.00 86.69 93 CYS A C 1
ATOM 736 O O . CYS A 1 93 ? 2.880 7.271 -14.164 1.00 86.69 93 CYS A O 1
ATOM 738 N N . GLU A 1 94 ? 1.558 7.978 -12.492 1.00 86.44 94 GLU A N 1
ATOM 739 C CA . GLU A 1 94 ? 2.315 9.206 -12.239 1.00 86.44 94 GLU A CA 1
ATOM 740 C C . GLU A 1 94 ? 3.764 8.906 -11.833 1.00 86.44 94 GLU A C 1
ATOM 742 O O . GLU A 1 94 ? 4.695 9.514 -12.366 1.00 86.44 94 GLU A O 1
ATOM 747 N N . ALA A 1 95 ? 3.981 7.934 -10.943 1.00 85.31 95 ALA A N 1
ATOM 748 C CA . ALA A 1 95 ? 5.318 7.546 -10.501 1.00 85.31 95 ALA A CA 1
ATOM 749 C C . ALA A 1 95 ? 6.193 6.996 -11.644 1.00 85.31 95 ALA A C 1
ATOM 751 O O . ALA A 1 95 ? 7.391 7.283 -11.683 1.00 85.31 95 ALA A O 1
ATOM 752 N N . ILE A 1 96 ? 5.614 6.247 -12.589 1.00 82.94 96 ILE A N 1
ATOM 753 C CA . ILE A 1 96 ? 6.310 5.754 -13.788 1.00 82.94 96 ILE A CA 1
ATOM 754 C C . ILE A 1 96 ? 6.637 6.898 -14.749 1.00 82.94 96 ILE A C 1
ATOM 756 O O . ILE A 1 96 ? 7.761 6.966 -15.239 1.00 82.94 96 ILE A O 1
ATOM 760 N N . LEU A 1 97 ? 5.709 7.828 -14.986 1.00 80.88 97 LEU A N 1
ATOM 761 C CA . LEU A 1 97 ? 5.952 8.992 -15.849 1.00 80.88 97 LEU A CA 1
ATOM 762 C C . LEU A 1 97 ? 7.003 9.951 -15.273 1.00 80.88 97 LEU A C 1
ATOM 764 O O . LEU A 1 97 ? 7.689 10.640 -16.025 1.00 80.88 97 LEU A O 1
ATOM 768 N N . MET A 1 98 ? 7.126 10.009 -13.946 1.00 80.06 98 MET A N 1
ATOM 769 C CA . MET A 1 98 ? 8.135 10.812 -13.254 1.00 80.06 98 MET A CA 1
ATOM 770 C C . MET A 1 98 ? 9.472 10.090 -13.064 1.00 80.06 98 MET A C 1
ATOM 772 O O . MET A 1 98 ? 10.428 10.719 -12.596 1.00 80.06 98 MET A O 1
ATOM 776 N N . ARG A 1 99 ? 9.582 8.795 -13.402 1.00 72.50 99 ARG A N 1
ATOM 777 C CA . ARG A 1 99 ? 10.889 8.137 -13.397 1.00 72.50 99 ARG A CA 1
ATOM 778 C C . ARG A 1 99 ? 11.772 8.812 -14.442 1.00 72.50 99 ARG A C 1
ATOM 780 O O . ARG A 1 99 ? 11.367 8.896 -15.599 1.00 72.50 99 ARG A O 1
ATOM 787 N N . PRO A 1 100 ? 12.980 9.269 -14.072 1.00 60.97 100 PRO A N 1
ATOM 788 C CA . PRO A 1 100 ? 13.938 9.681 -15.079 1.00 60.97 100 PRO A CA 1
ATOM 789 C C . PRO A 1 100 ? 14.191 8.477 -15.985 1.00 60.97 100 PRO A C 1
ATOM 791 O O . PRO A 1 100 ? 14.478 7.384 -15.491 1.00 60.97 100 PRO A O 1
ATOM 794 N N . GLU A 1 101 ? 14.053 8.669 -17.297 1.00 57.50 101 GLU A N 1
ATOM 795 C CA . GLU A 1 101 ? 14.583 7.721 -18.267 1.00 57.50 101 GLU A CA 1
ATOM 796 C C . GLU A 1 101 ? 16.053 7.539 -17.902 1.00 57.50 101 GLU A C 1
ATOM 798 O O . GLU A 1 101 ? 16.833 8.492 -17.952 1.00 57.50 101 GLU A O 1
ATOM 803 N N . THR A 1 102 ? 16.438 6.351 -17.441 1.00 51.09 102 THR A N 1
ATOM 804 C CA . THR A 1 102 ? 17.855 6.030 -17.347 1.00 51.09 102 THR A CA 1
ATOM 805 C C . THR A 1 102 ? 18.352 6.046 -18.787 1.00 51.09 102 THR A C 1
ATOM 807 O O . THR A 1 102 ? 18.095 5.103 -19.537 1.00 51.09 102 THR A O 1
ATOM 810 N N . GLU A 1 103 ? 18.954 7.171 -19.183 1.00 40.44 103 GLU A N 1
ATOM 811 C CA . GLU A 1 103 ? 19.635 7.360 -20.459 1.00 40.44 103 GLU A CA 1
ATOM 812 C C . GLU A 1 103 ? 20.493 6.111 -20.720 1.00 40.44 103 GLU A C 1
ATOM 814 O O . GLU A 1 103 ? 21.399 5.802 -19.941 1.00 40.44 103 GLU A O 1
ATOM 819 N N . ASN A 1 104 ? 20.140 5.350 -21.762 1.00 40.19 104 ASN A N 1
ATOM 820 C CA . ASN A 1 104 ? 21.032 4.353 -22.356 1.00 40.19 104 ASN A CA 1
ATOM 821 C C . ASN A 1 104 ? 22.047 5.061 -23.251 1.00 40.19 104 ASN A C 1
ATOM 823 O O . ASN A 1 104 ? 21.609 5.920 -24.050 1.00 40.19 104 ASN A O 1
#

Radius of gyration: 14.29 Å; chains: 1; bounding box: 38×26×37 Å

pLDDT: mean 85.43, std 11.76, range [40.19, 96.31]

Secondary structure (DSSP, 8-state):
-EEEEEEEEETTEEEEEEEEEEEETTEEEEEEEEEE---BTTB--GGGGTTTS-EEEEEEESSHHHHHHHHHHHH---TT--B-TTTHHHHHHHHHHTS-----

Foldseek 3Di:
DKFFQAWDDDVPAIWTWMWDWDDDDQKIKIKIWTFTDPDDPPDLPPVVRRPPGIPIDMDIGRDVVVSQVCCVVPVVDDPPGDDDPPVVSVVSNVNVVPPPPPDD

Sequence (104 aa):
MEQFVGLRADGSGSRICWLEIRPVRDAFEAHRFDVVDHGAPDSLDVYAWADGDAEQESSMFATPEAAIEFTIKHWGADSLKWVNQGVLQDEYCEAILMRPETEN